Protein AF-A0A7J6PR37-F1 (afdb_monomer_lite)

Structure (mmCIF, N/CA/C/O backbone):
data_AF-A0A7J6PR37-F1
#
_entry.id   AF-A0A7J6PR37-F1
#
loop_
_atom_site.group_PDB
_atom_site.id
_atom_site.type_symbol
_atom_site.label_atom_id
_atom_site.label_alt_id
_atom_site.label_comp_id
_atom_site.label_asym_id
_atom_site.label_entity_id
_atom_site.label_seq_id
_atom_site.pdbx_PDB_ins_code
_atom_site.Cartn_x
_atom_site.Cartn_y
_atom_site.Cartn_z
_atom_site.occupancy
_atom_site.B_iso_or_equiv
_atom_site.auth_seq_id
_atom_site.auth_comp_id
_atom_site.auth_asym_id
_atom_site.auth_atom_id
_atom_site.pdbx_PDB_model_num
ATOM 1 N N . GLU A 1 1 ? 24.975 -5.373 -7.348 1.00 39.78 1 GLU A N 1
ATOM 2 C CA . GLU A 1 1 ? 24.064 -5.866 -6.296 1.00 39.78 1 GLU A CA 1
ATOM 3 C C . GLU A 1 1 ? 22.734 -6.218 -6.939 1.00 39.78 1 GLU A C 1
ATOM 5 O O . GLU A 1 1 ? 22.137 -5.367 -7.591 1.00 39.78 1 GLU A O 1
ATOM 10 N N . SER A 1 2 ? 22.327 -7.487 -6.889 1.00 43.59 2 SER A N 1
ATOM 11 C CA . SER A 1 2 ? 21.025 -7.908 -7.410 1.00 43.59 2 SER A CA 1
ATOM 12 C C . SER A 1 2 ? 19.929 -7.161 -6.658 1.00 43.59 2 SER A C 1
ATOM 14 O O . SER A 1 2 ? 19.995 -7.070 -5.437 1.00 43.59 2 SER A O 1
ATOM 16 N N . LEU A 1 3 ? 18.937 -6.623 -7.368 1.00 49.94 3 LEU A N 1
ATOM 17 C CA . LEU A 1 3 ? 17.755 -5.997 -6.773 1.00 49.94 3 LEU A CA 1
ATOM 18 C C . LEU A 1 3 ? 16.993 -7.067 -5.977 1.00 49.94 3 LEU A C 1
ATOM 20 O O . LEU A 1 3 ? 16.145 -7.767 -6.527 1.00 49.94 3 LEU A O 1
ATOM 24 N N . GLU A 1 4 ? 17.380 -7.242 -4.714 1.00 54.25 4 GLU A N 1
ATOM 25 C CA . GLU A 1 4 ? 16.846 -8.253 -3.811 1.00 54.25 4 GLU A CA 1
ATOM 26 C C . GLU A 1 4 ? 15.330 -8.118 -3.690 1.00 54.25 4 GLU A C 1
ATOM 28 O O . GLU A 1 4 ? 14.773 -7.020 -3.620 1.00 54.25 4 GLU A O 1
ATOM 33 N N . HIS A 1 5 ? 14.672 -9.273 -3.667 1.00 69.12 5 HIS A N 1
ATOM 34 C CA . HIS A 1 5 ? 13.234 -9.437 -3.531 1.00 69.12 5 HIS A CA 1
ATOM 35 C C . HIS A 1 5 ? 12.718 -8.707 -2.279 1.00 69.12 5 HIS A C 1
ATOM 37 O O . HIS A 1 5 ? 12.865 -9.193 -1.157 1.00 69.12 5 HIS A O 1
ATOM 43 N N . ARG A 1 6 ? 12.074 -7.545 -2.446 1.00 77.75 6 ARG A N 1
ATOM 44 C CA . ARG A 1 6 ? 11.497 -6.802 -1.316 1.00 77.75 6 ARG A CA 1
ATOM 45 C C . ARG A 1 6 ? 10.122 -7.348 -0.984 1.00 77.75 6 ARG A C 1
ATOM 47 O O . ARG A 1 6 ? 9.261 -7.456 -1.854 1.00 77.75 6 ARG A O 1
ATOM 54 N N . LYS A 1 7 ? 9.900 -7.669 0.287 1.00 82.25 7 LYS A N 1
ATOM 55 C CA . LYS A 1 7 ? 8.586 -8.086 0.781 1.00 82.25 7 LYS A CA 1
ATOM 56 C C . LYS A 1 7 ? 7.595 -6.929 0.697 1.00 82.25 7 LYS A C 1
ATOM 58 O O . LYS A 1 7 ? 7.918 -5.796 1.045 1.00 82.25 7 LYS A O 1
ATOM 63 N N . ILE A 1 8 ? 6.381 -7.244 0.273 1.00 83.50 8 ILE A N 1
ATOM 64 C CA . ILE A 1 8 ? 5.221 -6.362 0.352 1.00 83.50 8 ILE A CA 1
ATOM 65 C C . ILE A 1 8 ? 4.482 -6.715 1.638 1.00 83.50 8 ILE A C 1
ATOM 67 O O . ILE A 1 8 ? 4.102 -7.872 1.848 1.00 83.50 8 ILE A O 1
ATOM 71 N N . PHE A 1 9 ? 4.305 -5.721 2.504 1.00 86.75 9 PHE A N 1
ATOM 72 C CA . PHE A 1 9 ? 3.653 -5.884 3.798 1.00 86.75 9 PHE A CA 1
ATOM 73 C C . PHE A 1 9 ? 2.223 -5.351 3.768 1.00 86.75 9 PHE A C 1
ATOM 75 O O . PHE A 1 9 ? 1.959 -4.283 3.215 1.00 86.75 9 PHE A O 1
ATOM 82 N N . ALA A 1 10 ? 1.320 -6.085 4.411 1.00 88.12 10 ALA A N 1
ATOM 83 C CA . ALA A 1 10 ? -0.014 -5.623 4.755 1.00 88.12 10 ALA A CA 1
ATOM 84 C C . ALA A 1 10 ? -0.133 -5.441 6.267 1.00 88.12 10 ALA A C 1
ATOM 86 O O . ALA A 1 10 ? 0.298 -6.291 7.049 1.00 88.12 10 ALA A O 1
ATOM 87 N N . TYR A 1 11 ? -0.771 -4.345 6.654 1.00 89.94 11 TYR A N 1
ATOM 88 C CA . TYR A 1 11 ? -1.222 -4.062 8.004 1.00 89.94 11 TYR A CA 1
ATOM 89 C C . TYR A 1 11 ? -2.693 -4.445 8.093 1.00 89.94 11 TYR A C 1
ATOM 91 O O . TYR A 1 11 ? -3.520 -3.907 7.360 1.00 89.94 11 TYR A O 1
ATOM 99 N N . VAL A 1 12 ? -3.011 -5.388 8.969 1.00 88.62 12 VAL A N 1
ATOM 100 C CA . VAL A 1 12 ? -4.367 -5.900 9.160 1.00 88.62 12 VAL A CA 1
ATOM 101 C C . VAL A 1 12 ? -4.890 -5.396 10.496 1.00 88.62 12 VAL A C 1
ATOM 103 O O . VAL A 1 12 ? -4.304 -5.687 11.540 1.00 88.62 12 VAL A O 1
ATOM 106 N N . LEU A 1 13 ? -5.978 -4.629 10.449 1.00 89.31 13 LEU A N 1
ATOM 107 C CA . LEU A 1 13 ? -6.694 -4.114 11.609 1.00 89.31 13 LEU A CA 1
ATOM 108 C C . LEU A 1 13 ? -8.036 -4.829 11.737 1.00 89.31 13 LEU A C 1
ATOM 110 O O . LEU A 1 13 ? -8.852 -4.787 10.816 1.00 89.31 13 LEU A O 1
ATOM 114 N N . THR A 1 14 ? -8.275 -5.473 12.876 1.00 85.25 14 THR A N 1
ATOM 115 C CA . THR A 1 14 ? -9.543 -6.167 13.145 1.00 85.25 14 THR A CA 1
ATOM 116 C C . THR A 1 14 ? -9.766 -6.377 14.642 1.00 85.25 14 THR A C 1
ATOM 118 O O . THR A 1 14 ? -8.810 -6.561 15.405 1.00 85.25 14 THR A O 1
ATOM 121 N N . LYS A 1 15 ? -11.031 -6.366 15.076 1.00 83.06 15 LYS A N 1
ATOM 122 C CA . LYS A 1 15 ? -11.462 -6.952 16.355 1.00 83.06 15 LYS A CA 1
ATOM 123 C C . LYS A 1 15 ? -12.274 -8.241 16.180 1.00 83.06 15 LYS A C 1
ATOM 125 O O . LYS A 1 15 ? -12.401 -8.990 17.143 1.00 83.06 15 LYS A O 1
ATOM 130 N N . LYS A 1 16 ? -12.763 -8.520 14.969 1.00 72.69 16 LYS A N 1
ATOM 131 C CA . LYS A 1 16 ? -13.674 -9.629 14.651 1.00 72.69 16 LYS A CA 1
ATOM 132 C C . LYS A 1 16 ? -13.208 -10.987 15.198 1.00 72.69 16 LYS A C 1
ATOM 134 O O . LYS A 1 16 ? -14.016 -11.717 15.757 1.00 72.69 16 LYS A O 1
ATOM 139 N N . ASP A 1 17 ? -11.912 -11.277 15.096 1.00 68.88 17 ASP A N 1
ATOM 140 C CA . ASP A 1 17 ? -11.314 -12.564 15.492 1.00 68.88 17 ASP A CA 1
ATOM 141 C C . ASP A 1 17 ? -10.404 -12.440 16.727 1.00 68.88 17 ASP A C 1
ATOM 143 O O . ASP A 1 17 ? -9.473 -13.220 16.949 1.00 68.88 17 ASP A O 1
ATOM 147 N N . THR A 1 18 ? -10.629 -11.405 17.536 1.00 70.19 18 THR A N 1
ATOM 148 C CA . THR A 1 18 ? -9.863 -11.172 18.759 1.00 70.19 18 THR A CA 1
ATOM 149 C C . THR A 1 18 ? -10.460 -11.988 19.916 1.00 70.19 18 THR A C 1
ATOM 151 O O . THR A 1 18 ? -11.676 -11.946 20.110 1.00 70.19 18 THR A O 1
ATOM 154 N N . PRO A 1 19 ? -9.644 -12.712 20.716 1.00 71.25 19 PRO A N 1
ATOM 155 C CA . PRO A 1 19 ? -10.139 -13.502 21.843 1.00 71.25 19 PRO A CA 1
ATOM 156 C C . PRO A 1 19 ? -11.012 -12.690 22.805 1.00 71.25 19 PRO A C 1
ATOM 158 O O . PRO A 1 19 ? -10.714 -11.527 23.101 1.00 71.25 19 PRO A O 1
ATOM 161 N N . ALA A 1 20 ? -12.062 -13.326 23.332 1.00 59.31 20 ALA A N 1
ATOM 162 C CA . ALA A 1 20 ? -12.937 -12.725 24.330 1.00 59.31 20 ALA A CA 1
ATOM 163 C C . ALA A 1 20 ? -12.109 -12.232 25.535 1.00 59.31 20 ALA A C 1
ATOM 165 O O . ALA A 1 20 ? -11.399 -13.011 26.167 1.00 59.31 20 ALA A O 1
ATOM 166 N N . GLY A 1 21 ? -12.167 -10.925 25.816 1.00 64.12 21 GLY A N 1
ATOM 167 C CA . GLY A 1 21 ? -11.412 -10.260 26.891 1.00 64.12 21 GLY A CA 1
ATOM 168 C C . GLY A 1 21 ? -10.447 -9.166 26.417 1.00 64.12 21 GLY A C 1
ATOM 169 O O . GLY A 1 21 ? -10.093 -8.276 27.189 1.00 64.12 21 GLY A O 1
ATOM 170 N N . LEU A 1 22 ? -10.068 -9.156 25.137 1.00 63.91 22 LEU A N 1
ATOM 171 C CA . LEU A 1 22 ? -9.282 -8.067 24.553 1.00 63.91 22 LEU A CA 1
ATOM 172 C C . LEU A 1 22 ? -10.204 -6.931 24.088 1.00 63.91 22 LEU A C 1
ATOM 174 O O . LEU A 1 22 ? -10.952 -7.041 23.120 1.00 63.91 22 LEU A O 1
ATOM 178 N N . VAL A 1 23 ? -10.128 -5.802 24.793 1.00 69.75 23 VAL A N 1
ATOM 179 C CA . VAL A 1 23 ? -10.985 -4.625 24.555 1.00 69.75 23 VAL A CA 1
ATOM 180 C C . VAL A 1 23 ? -10.569 -3.839 23.297 1.00 69.75 23 VAL A C 1
ATOM 182 O O . VAL A 1 23 ? -11.347 -3.041 22.780 1.00 69.75 23 VAL A O 1
ATOM 185 N N . LYS A 1 24 ? -9.351 -4.059 22.782 1.00 73.94 24 LYS A N 1
ATOM 186 C CA . LYS A 1 24 ? -8.738 -3.269 21.700 1.00 73.94 24 LYS A CA 1
ATOM 187 C C . LYS A 1 24 ? -8.572 -4.086 20.408 1.00 73.94 24 LYS A C 1
ATOM 189 O O . LYS A 1 24 ? -8.334 -5.290 20.494 1.00 73.94 24 LYS A O 1
ATOM 194 N N . PRO A 1 25 ? -8.640 -3.442 19.227 1.00 77.44 25 PRO A N 1
ATOM 195 C CA . PRO A 1 25 ? -8.400 -4.089 17.945 1.00 77.44 25 PRO A CA 1
ATOM 196 C C . PRO A 1 25 ? -6.934 -4.509 17.838 1.00 77.44 25 PRO A C 1
ATOM 198 O O . PRO A 1 25 ? -6.041 -3.875 18.409 1.00 77.44 25 PRO A O 1
ATOM 201 N N . ARG A 1 26 ? -6.680 -5.583 17.091 1.00 82.94 26 ARG A N 1
ATOM 202 C CA . ARG A 1 26 ? -5.328 -6.059 16.801 1.00 82.94 26 ARG A CA 1
ATOM 203 C C . ARG A 1 26 ? -4.806 -5.373 15.549 1.00 82.94 26 ARG A C 1
ATOM 205 O O . ARG A 1 26 ? -5.506 -5.321 14.544 1.00 82.94 26 ARG A O 1
ATOM 212 N N . LEU A 1 27 ? -3.561 -4.909 15.616 1.00 86.12 27 LEU A N 1
ATOM 213 C CA . LEU A 1 27 ? -2.763 -4.550 14.449 1.00 86.12 27 LEU A CA 1
ATOM 214 C C . LEU A 1 27 ? -1.783 -5.692 14.187 1.00 86.12 27 LEU A C 1
ATOM 216 O O . LEU A 1 27 ? -0.903 -5.956 15.005 1.00 86.12 27 LEU A O 1
ATOM 220 N N . MET A 1 28 ? -1.954 -6.383 13.067 1.00 87.06 28 MET A N 1
ATOM 221 C CA . MET A 1 28 ? -1.058 -7.449 12.624 1.00 87.06 28 MET A CA 1
ATOM 222 C C . MET A 1 28 ? -0.303 -6.989 11.386 1.00 87.06 28 MET A C 1
ATOM 224 O O . MET A 1 28 ? -0.856 -6.284 10.546 1.00 87.06 28 MET A O 1
ATOM 228 N N . VAL A 1 29 ? 0.953 -7.407 11.259 1.00 86.06 29 VAL A N 1
ATOM 229 C CA . VAL A 1 29 ? 1.739 -7.202 10.041 1.00 86.06 29 VAL A CA 1
ATOM 230 C C . VAL A 1 29 ? 1.957 -8.562 9.406 1.00 86.06 29 VAL A C 1
ATOM 232 O O . VAL A 1 29 ? 2.446 -9.479 10.062 1.00 86.06 29 VAL A O 1
ATOM 235 N N . THR A 1 30 ? 1.589 -8.694 8.137 1.00 82.56 30 THR A N 1
ATOM 236 C CA . THR A 1 30 ? 1.820 -9.913 7.360 1.00 82.56 30 THR A CA 1
ATOM 237 C C . THR A 1 30 ? 2.548 -9.590 6.063 1.00 82.56 30 THR A C 1
ATOM 239 O O . THR A 1 30 ? 2.358 -8.524 5.475 1.00 82.56 30 THR A O 1
ATOM 242 N N . SER A 1 31 ? 3.407 -10.504 5.617 1.00 79.69 31 SER A N 1
ATOM 243 C CA . SER A 1 31 ? 4.005 -10.425 4.287 1.00 79.69 31 SER A CA 1
ATOM 244 C C . SER A 1 31 ? 3.043 -11.067 3.298 1.00 79.69 31 SER A C 1
ATOM 246 O O . SER A 1 31 ? 2.681 -12.229 3.450 1.00 79.69 31 SER A O 1
ATOM 248 N N . LEU A 1 32 ? 2.621 -10.300 2.296 1.00 77.56 32 LEU A N 1
ATOM 249 C CA . LEU A 1 32 ? 1.730 -10.789 1.247 1.00 77.56 32 LEU A CA 1
ATOM 250 C C . LEU A 1 32 ? 2.501 -11.582 0.195 1.00 77.56 32 LEU A C 1
ATOM 252 O O . LEU A 1 32 ? 2.099 -12.669 -0.201 1.00 77.56 32 LEU A O 1
ATOM 256 N N . MET A 1 33 ? 3.584 -10.981 -0.294 1.00 74.25 33 MET A N 1
ATOM 257 C CA . MET A 1 33 ? 4.353 -11.453 -1.440 1.00 74.25 33 MET A CA 1
ATOM 258 C C . MET A 1 33 ? 5.688 -10.705 -1.522 1.00 74.25 33 MET A C 1
ATOM 260 O O . MET A 1 33 ? 6.012 -9.886 -0.657 1.00 74.25 33 MET A O 1
ATOM 264 N N . HIS A 1 34 ? 6.443 -10.962 -2.585 1.00 74.19 34 HIS A N 1
ATOM 265 C CA . HIS A 1 34 ? 7.676 -10.254 -2.913 1.00 74.19 34 HIS A CA 1
ATOM 266 C C . HIS A 1 34 ? 7.480 -9.405 -4.176 1.00 74.19 34 HIS A C 1
ATOM 268 O O . HIS A 1 34 ? 6.677 -9.749 -5.039 1.00 74.19 34 HIS A O 1
ATOM 274 N N . SER A 1 35 ? 8.231 -8.309 -4.301 1.00 69.62 35 SER A N 1
ATOM 275 C CA . SER A 1 35 ? 8.176 -7.366 -5.430 1.00 69.62 35 SER A CA 1
ATOM 276 C C . SER A 1 35 ? 8.483 -7.999 -6.787 1.00 69.62 35 SER A C 1
ATOM 278 O O . SER A 1 35 ? 8.042 -7.503 -7.825 1.00 69.62 35 SER A O 1
ATOM 280 N N . ARG A 1 36 ? 9.219 -9.116 -6.772 1.00 67.31 36 ARG A N 1
ATOM 281 C CA . ARG A 1 36 ? 9.474 -9.990 -7.917 1.00 67.31 36 ARG A CA 1
ATOM 282 C C . ARG A 1 36 ? 9.314 -11.434 -7.485 1.00 67.31 36 ARG A C 1
ATOM 284 O O . ARG A 1 36 ? 9.838 -11.826 -6.444 1.00 67.31 36 ARG A O 1
ATOM 291 N N . GLU A 1 37 ? 8.628 -12.216 -8.302 1.00 54.31 37 GLU A N 1
ATOM 292 C CA . GLU A 1 37 ? 8.507 -13.655 -8.103 1.00 54.31 37 GLU A CA 1
ATOM 293 C C . GLU A 1 37 ? 9.869 -14.325 -8.367 1.00 54.31 37 GLU A C 1
ATOM 295 O O . GLU A 1 37 ? 10.475 -14.058 -9.414 1.00 54.31 37 GLU A O 1
ATOM 300 N N . PRO A 1 38 ? 10.398 -15.145 -7.440 1.00 51.97 38 PRO A N 1
ATOM 301 C CA . PRO A 1 38 ? 11.600 -15.931 -7.689 1.00 51.97 38 PRO A CA 1
ATOM 302 C C . PRO A 1 38 ? 11.377 -16.840 -8.893 1.00 51.97 38 PRO A C 1
ATOM 304 O O . PRO A 1 38 ? 10.328 -17.470 -9.017 1.00 51.97 38 PRO A O 1
ATOM 307 N N . GLU A 1 39 ? 12.373 -16.953 -9.767 1.00 46.66 39 GLU A N 1
ATOM 308 C CA . GLU A 1 39 ? 12.288 -17.809 -10.957 1.00 46.66 39 GLU A CA 1
ATOM 309 C C . GLU A 1 39 ? 11.943 -19.272 -10.610 1.00 46.66 39 GLU A C 1
ATOM 311 O O . GLU A 1 39 ? 11.265 -19.953 -11.374 1.00 46.66 39 GLU A O 1
ATOM 316 N N . GLN A 1 40 ? 12.306 -19.704 -9.399 1.00 41.88 40 GLN A N 1
ATOM 317 C CA . GLN A 1 40 ? 12.059 -21.033 -8.834 1.00 41.88 40 GLN A CA 1
ATOM 318 C C . GLN A 1 40 ? 10.598 -21.300 -8.409 1.00 41.88 40 GLN A C 1
ATOM 320 O O . GLN A 1 40 ? 10.251 -22.449 -8.161 1.00 41.88 40 GLN A O 1
ATOM 325 N N . LEU A 1 41 ? 9.732 -20.279 -8.334 1.00 45.03 41 LEU A N 1
ATOM 326 C CA . LEU A 1 41 ? 8.317 -20.407 -7.937 1.00 45.03 41 LEU A CA 1
ATOM 327 C C . LEU A 1 41 ? 7.335 -20.355 -9.124 1.00 45.03 41 LEU A C 1
ATOM 329 O O . LEU A 1 41 ? 6.129 -20.431 -8.920 1.00 45.03 41 LEU A O 1
ATOM 333 N N . ARG A 1 42 ? 7.829 -20.301 -10.371 1.00 48.44 42 ARG A N 1
ATOM 334 C CA . ARG A 1 42 ? 7.014 -20.221 -11.606 1.00 48.44 42 ARG A CA 1
ATOM 335 C C . ARG A 1 42 ? 6.247 -21.503 -11.981 1.00 48.44 42 ARG A C 1
ATOM 337 O O . ARG A 1 42 ? 5.634 -21.557 -13.049 1.00 48.44 42 ARG A O 1
ATOM 344 N N . LEU A 1 43 ? 6.272 -22.544 -11.149 1.00 34.84 43 LEU A N 1
ATOM 345 C CA . LEU A 1 43 ? 5.508 -23.769 -11.389 1.00 34.84 43 LEU A CA 1
ATOM 346 C C . LEU A 1 43 ? 4.041 -23.563 -10.989 1.00 34.84 43 LEU A C 1
ATOM 348 O O . LEU A 1 43 ? 3.659 -23.767 -9.843 1.00 34.84 43 LEU A O 1
ATOM 352 N N . GLY A 1 44 ? 3.222 -23.190 -11.973 1.00 34.41 44 GLY A N 1
ATOM 353 C CA . GLY A 1 44 ? 1.762 -23.165 -11.866 1.00 34.41 44 GLY A CA 1
ATOM 354 C C . GLY A 1 44 ? 1.213 -21.746 -11.828 1.00 34.41 44 GLY A C 1
ATOM 355 O O . GLY A 1 44 ? 1.338 -21.048 -10.830 1.00 34.41 44 GLY A O 1
ATOM 356 N N . GLY A 1 45 ? 0.607 -21.325 -12.941 1.00 34.53 45 GLY A N 1
ATOM 357 C CA . GLY A 1 45 ? 0.060 -19.987 -13.150 1.00 34.53 45 GLY A CA 1
ATOM 358 C C . GLY A 1 45 ? -0.982 -19.592 -12.112 1.00 34.53 45 GLY A C 1
ATOM 359 O O . GLY A 1 45 ? -2.176 -19.815 -12.292 1.00 34.53 45 GLY A O 1
ATOM 360 N N . ALA A 1 46 ? -0.525 -18.941 -11.054 1.00 31.05 46 ALA A N 1
ATOM 361 C CA . ALA A 1 46 ? -1.383 -18.395 -10.033 1.00 31.05 46 ALA A CA 1
ATOM 362 C C . ALA A 1 46 ? -1.244 -16.873 -10.054 1.00 31.05 46 ALA A C 1
ATOM 364 O O . ALA A 1 46 ? -0.483 -16.248 -9.321 1.00 31.05 46 ALA A O 1
ATOM 365 N N . GLN A 1 47 ? -1.989 -16.272 -10.978 1.00 33.16 47 GLN A N 1
ATOM 366 C CA . GLN A 1 47 ? -2.240 -14.842 -11.001 1.00 33.16 47 GLN A CA 1
ATOM 367 C C . GLN A 1 47 ? -3.150 -14.527 -9.807 1.00 33.16 47 GLN A C 1
ATOM 369 O O . GLN A 1 47 ? -4.372 -14.483 -9.930 1.00 33.16 47 GLN A O 1
ATOM 374 N N . TRP A 1 48 ? -2.553 -14.359 -8.624 1.00 36.44 48 TRP A N 1
ATOM 375 C CA . TRP A 1 48 ? -3.256 -14.016 -7.387 1.00 36.44 48 TRP A CA 1
ATOM 376 C C . TRP A 1 48 ? -3.670 -12.541 -7.401 1.00 36.44 48 TRP A C 1
ATOM 378 O O . TRP A 1 48 ? -3.228 -11.719 -6.599 1.00 36.44 48 TRP A O 1
ATOM 388 N N . ILE A 1 49 ? -4.542 -12.184 -8.343 1.00 38.56 49 ILE A N 1
ATOM 389 C CA . ILE A 1 49 ? -5.402 -11.018 -8.181 1.00 38.56 49 ILE A CA 1
ATOM 390 C C . ILE A 1 49 ? -6.207 -11.280 -6.910 1.00 38.56 49 ILE A C 1
ATOM 392 O O . ILE A 1 49 ? -6.768 -12.359 -6.736 1.00 38.56 49 ILE A O 1
ATOM 396 N N . PHE A 1 50 ? -6.233 -10.296 -6.017 1.00 41.41 50 PHE A N 1
ATOM 397 C CA . PHE A 1 50 ? -6.975 -10.282 -4.761 1.00 41.41 50 PHE A CA 1
ATOM 398 C C . PHE A 1 50 ? -8.499 -10.448 -4.954 1.00 41.41 50 PHE A C 1
ATOM 400 O O . PHE A 1 50 ? -9.266 -9.562 -4.587 1.00 41.41 50 PHE A O 1
ATOM 407 N N . TYR A 1 51 ? -8.976 -11.588 -5.446 1.00 36.34 51 TYR A N 1
ATOM 408 C CA . TYR A 1 51 ? -10.378 -11.983 -5.368 1.00 36.34 51 TYR A CA 1
ATOM 409 C C . TYR A 1 51 ? -10.654 -12.518 -3.962 1.00 36.34 51 TYR A C 1
ATOM 411 O O . TYR A 1 51 ? -10.718 -13.717 -3.723 1.00 36.34 51 TYR A O 1
ATOM 419 N N . ALA A 1 52 ? -10.805 -11.608 -3.000 1.00 37.00 52 ALA A N 1
ATOM 420 C CA . ALA A 1 52 ? -11.553 -11.931 -1.793 1.00 37.00 52 ALA A CA 1
ATOM 421 C C . ALA A 1 52 ? -12.949 -11.339 -1.972 1.00 37.00 52 ALA A C 1
ATOM 423 O O . ALA A 1 52 ? -13.159 -10.158 -1.719 1.00 37.00 52 ALA A O 1
ATOM 424 N N . ALA A 1 53 ? -13.891 -12.170 -2.414 1.00 38.06 53 ALA A N 1
ATOM 42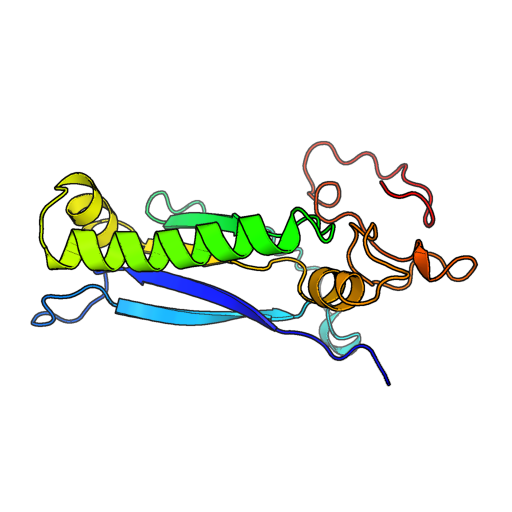5 C CA . ALA A 1 53 ? -15.321 -11.865 -2.465 1.00 38.06 53 ALA A CA 1
ATOM 426 C C . ALA A 1 53 ? -15.981 -11.882 -1.066 1.00 38.06 53 ALA A C 1
ATOM 428 O O . ALA A 1 53 ? -17.193 -12.032 -0.948 1.00 38.06 53 ALA A O 1
ATOM 429 N N . ASN A 1 54 ? -15.195 -11.736 0.008 1.00 46.94 54 ASN A N 1
ATOM 430 C CA . ASN A 1 54 ? -15.723 -11.592 1.358 1.00 46.94 54 ASN A CA 1
ATOM 431 C C . ASN A 1 54 ? -16.038 -10.117 1.607 1.00 46.94 54 ASN A C 1
ATOM 433 O O . ASN A 1 54 ? -15.137 -9.307 1.821 1.00 46.94 54 ASN A O 1
ATOM 437 N N . LEU A 1 55 ? -17.332 -9.788 1.637 1.00 52.75 55 LEU A N 1
ATOM 438 C CA . LEU A 1 55 ? -17.872 -8.446 1.912 1.00 52.75 55 LEU A CA 1
ATOM 439 C C . LEU A 1 55 ? -17.455 -7.865 3.285 1.00 52.75 55 LEU A C 1
ATOM 441 O O . LEU A 1 55 ? -17.784 -6.724 3.606 1.00 52.75 55 LEU A O 1
ATOM 445 N N . THR A 1 56 ? -16.729 -8.632 4.104 1.00 61.72 56 THR A N 1
ATOM 446 C CA . THR A 1 56 ? -16.207 -8.223 5.413 1.00 61.72 56 THR A CA 1
ATOM 447 C C . THR A 1 56 ? -14.767 -7.709 5.386 1.00 61.72 56 THR A C 1
ATOM 449 O O . THR A 1 56 ? -14.246 -7.393 6.450 1.00 61.72 56 THR A O 1
ATOM 452 N N . VAL A 1 57 ? -14.100 -7.641 4.227 1.00 70.25 57 VAL A N 1
ATOM 453 C CA . VAL A 1 57 ? -12.709 -7.162 4.127 1.00 70.25 57 VAL A CA 1
ATOM 454 C C . VAL A 1 57 ? -12.644 -5.858 3.336 1.00 70.25 57 VAL A C 1
ATOM 456 O O . VAL A 1 57 ? -13.052 -5.808 2.178 1.00 70.25 57 VAL A O 1
ATOM 459 N N . ILE A 1 58 ? -12.084 -4.810 3.939 1.00 76.44 58 ILE A N 1
ATOM 460 C CA . ILE A 1 58 ? -11.773 -3.544 3.262 1.00 76.44 58 ILE A CA 1
ATOM 461 C C . ILE A 1 58 ? -10.287 -3.545 2.916 1.00 76.44 58 ILE A C 1
ATOM 463 O O . ILE A 1 58 ? -9.455 -3.731 3.799 1.00 76.44 58 ILE A O 1
ATOM 467 N N . LYS A 1 59 ? -9.944 -3.326 1.642 1.00 78.19 59 LYS A N 1
ATOM 468 C CA . LYS A 1 59 ? -8.553 -3.273 1.168 1.00 78.19 59 LYS A CA 1
ATOM 469 C C . LYS A 1 59 ? -8.201 -1.862 0.722 1.00 78.19 59 LYS A C 1
ATOM 471 O O . LYS A 1 59 ? -8.900 -1.288 -0.107 1.00 78.19 59 LYS A O 1
ATOM 476 N N . MET A 1 60 ? -7.106 -1.331 1.248 1.00 78.25 60 MET A N 1
ATOM 477 C CA . MET A 1 60 ? -6.529 -0.053 0.842 1.00 78.25 60 MET A CA 1
ATOM 478 C C . MET A 1 60 ? -5.082 -0.283 0.426 1.00 78.25 60 MET A C 1
ATOM 480 O O . MET A 1 60 ? -4.312 -0.888 1.167 1.00 78.25 60 MET A O 1
ATOM 484 N N . CYS A 1 61 ? -4.710 0.198 -0.755 1.00 77.06 61 CYS A N 1
ATOM 485 C CA . CYS A 1 61 ? -3.365 0.045 -1.293 1.00 77.06 61 CYS A CA 1
ATOM 486 C C . CYS A 1 61 ? -2.843 1.399 -1.774 1.00 77.06 61 CYS A C 1
ATOM 488 O O . CYS A 1 61 ? -3.591 2.164 -2.382 1.00 77.06 61 CYS A O 1
ATOM 490 N N . SER A 1 62 ? -1.554 1.661 -1.571 1.00 76.88 62 SER A N 1
ATOM 491 C CA . SER A 1 62 ? -0.862 2.813 -2.156 1.00 76.88 62 SER A CA 1
ATOM 492 C C . SER A 1 62 ? 0.456 2.416 -2.822 1.00 76.88 62 SER A C 1
ATOM 494 O O . SER A 1 62 ? 0.986 1.323 -2.615 1.00 76.88 62 SER A O 1
ATOM 496 N N . GLY A 1 63 ? 0.975 3.302 -3.676 1.00 72.00 63 GLY A N 1
ATOM 497 C CA . GLY A 1 63 ? 2.258 3.096 -4.352 1.00 72.00 63 GLY A CA 1
ATOM 498 C C . GLY A 1 63 ? 2.235 2.000 -5.421 1.00 72.00 63 GLY A C 1
ATOM 499 O O . GLY A 1 63 ? 3.193 1.242 -5.523 1.00 72.00 63 GLY A O 1
ATOM 500 N N . LEU A 1 64 ? 1.143 1.879 -6.188 1.00 6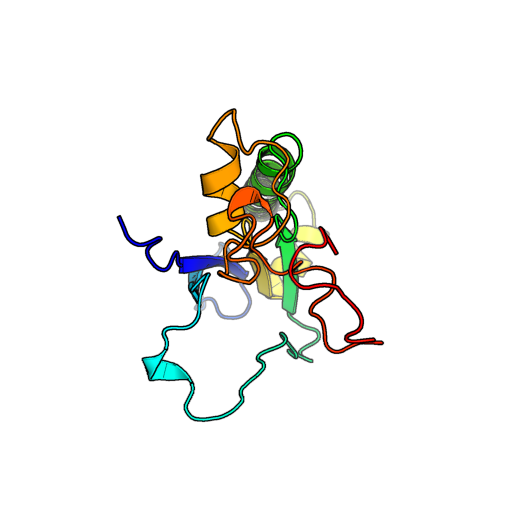4.94 64 LEU A N 1
ATOM 501 C CA . LEU A 1 64 ? 1.113 1.086 -7.433 1.00 64.94 64 LEU A CA 1
ATOM 502 C C . LEU A 1 64 ? 2.022 1.707 -8.503 1.00 64.94 64 LEU A C 1
ATOM 504 O O . LEU A 1 64 ? 2.719 1.010 -9.233 1.00 64.94 64 LEU A O 1
ATOM 508 N N . GLU A 1 65 ? 2.026 3.033 -8.525 1.00 69.00 65 GLU A N 1
ATOM 509 C CA . GLU A 1 65 ? 2.838 3.904 -9.355 1.00 69.00 65 GLU A CA 1
ATOM 510 C C . GLU A 1 65 ? 3.651 4.780 -8.413 1.00 69.00 65 GLU A C 1
ATOM 512 O O . GLU A 1 65 ? 3.104 5.305 -7.437 1.00 69.00 65 GLU A O 1
ATOM 517 N N . VAL A 1 66 ? 4.951 4.908 -8.657 1.00 67.81 66 VAL A N 1
ATOM 518 C CA . VAL A 1 66 ? 5.818 5.631 -7.730 1.00 67.81 66 VAL A CA 1
ATOM 519 C C . VAL A 1 66 ? 6.630 6.655 -8.492 1.00 67.81 66 VAL A C 1
ATOM 521 O O . VAL A 1 66 ? 7.588 6.306 -9.139 1.00 67.81 66 VAL A O 1
ATOM 524 N N . ILE A 1 67 ? 6.259 7.923 -8.406 1.00 66.62 67 ILE A N 1
ATOM 525 C CA . ILE A 1 67 ? 7.182 9.033 -8.676 1.00 66.62 67 ILE A CA 1
ATOM 526 C C . ILE A 1 67 ? 7.518 9.672 -7.333 1.00 66.62 67 ILE A C 1
ATOM 528 O O . ILE A 1 67 ? 6.710 9.578 -6.401 1.00 66.62 67 ILE A O 1
ATOM 532 N N . GLN A 1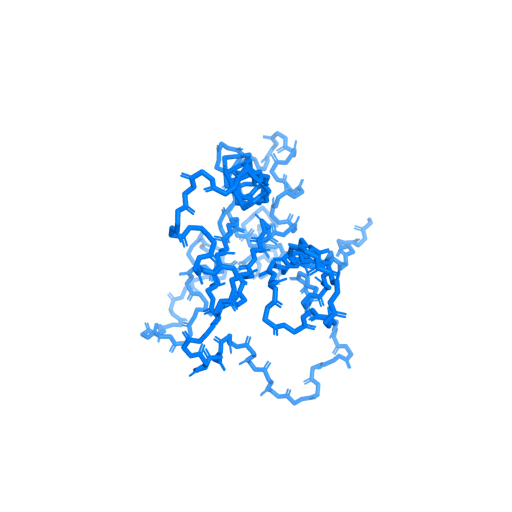 68 ? 8.678 10.314 -7.199 1.00 64.25 68 GLN A N 1
ATOM 533 C CA . GLN A 1 68 ? 9.158 10.778 -5.890 1.00 64.25 68 GLN A CA 1
ATOM 534 C C . GLN A 1 68 ? 8.125 11.639 -5.130 1.00 64.25 68 GLN A C 1
ATOM 536 O O . GLN A 1 68 ? 7.964 11.487 -3.919 1.00 64.25 68 GLN A O 1
ATOM 541 N N . SER A 1 69 ? 7.368 12.488 -5.834 1.00 59.81 69 SER A N 1
ATOM 542 C CA . SER A 1 69 ? 6.327 13.345 -5.247 1.00 59.81 69 SER A CA 1
ATOM 543 C C . SER A 1 69 ? 5.092 12.585 -4.736 1.00 59.81 69 SER A C 1
ATOM 545 O O . SER A 1 69 ? 4.463 13.026 -3.776 1.00 59.81 69 SER A O 1
ATOM 547 N N . LEU A 1 70 ? 4.749 11.435 -5.326 1.00 61.94 70 LEU A N 1
ATOM 548 C CA . LEU A 1 70 ? 3.585 10.620 -4.942 1.00 61.94 70 LEU A CA 1
ATOM 549 C C . LEU A 1 70 ? 3.935 9.510 -3.942 1.00 61.94 70 LEU A C 1
ATOM 551 O O . LEU A 1 70 ? 3.077 9.087 -3.163 1.00 61.94 70 LEU A O 1
ATOM 555 N N . ALA A 1 71 ? 5.198 9.072 -3.934 1.00 63.28 71 ALA A N 1
ATOM 556 C CA . ALA A 1 71 ? 5.718 8.019 -3.068 1.00 63.28 71 ALA A CA 1
ATOM 557 C C . ALA A 1 71 ? 5.452 8.322 -1.582 1.00 63.28 71 ALA A C 1
ATOM 559 O O . ALA A 1 71 ? 4.838 7.526 -0.868 1.00 63.28 71 ALA A O 1
ATOM 560 N N . ALA A 1 72 ? 5.848 9.518 -1.140 1.00 67.94 72 ALA A N 1
ATOM 561 C CA . ALA A 1 72 ? 5.718 9.937 0.251 1.00 67.94 72 ALA A CA 1
ATOM 562 C C . ALA A 1 72 ? 4.253 10.150 0.670 1.00 67.94 72 ALA A C 1
ATOM 564 O O . ALA A 1 72 ? 3.879 9.803 1.789 1.00 67.94 72 ALA A O 1
ATOM 565 N N . GLY A 1 73 ? 3.411 10.674 -0.229 1.00 78.62 73 GLY A N 1
ATOM 566 C CA . GLY A 1 73 ? 2.010 10.982 0.067 1.00 78.62 73 GLY A CA 1
ATOM 567 C C . GLY A 1 73 ? 1.177 9.734 0.361 1.00 78.62 73 GLY A C 1
ATOM 568 O O . GLY A 1 73 ? 0.516 9.663 1.395 1.00 78.62 73 GLY A O 1
ATOM 569 N N . GLY A 1 74 ? 1.245 8.720 -0.508 1.00 80.56 74 GLY A N 1
ATOM 570 C CA . GLY A 1 74 ? 0.476 7.483 -0.329 1.00 80.56 74 GLY A CA 1
ATOM 571 C C . GLY A 1 74 ? 0.875 6.701 0.927 1.00 80.56 74 GLY A C 1
ATOM 572 O O . GLY A 1 74 ? 0.011 6.252 1.684 1.00 80.56 74 GLY A O 1
ATOM 573 N N . LEU A 1 75 ? 2.184 6.599 1.189 1.00 84.44 75 LEU A N 1
ATOM 574 C CA . LEU A 1 75 ? 2.707 5.972 2.404 1.00 84.44 75 LEU A CA 1
ATOM 575 C C . LEU A 1 75 ? 2.253 6.729 3.659 1.00 84.44 75 LEU A C 1
ATOM 577 O O . LEU A 1 75 ? 1.730 6.111 4.588 1.00 84.44 75 LEU A O 1
ATOM 581 N N . ALA A 1 76 ? 2.415 8.055 3.679 1.00 87.38 76 ALA A N 1
ATOM 582 C CA . ALA A 1 76 ? 2.043 8.882 4.823 1.00 87.38 76 ALA A CA 1
ATOM 583 C C . ALA A 1 76 ? 0.544 8.786 5.131 1.00 87.38 76 ALA A C 1
ATOM 585 O O . ALA A 1 76 ? 0.178 8.580 6.285 1.00 87.38 76 ALA A O 1
ATOM 586 N N . VAL A 1 77 ? -0.317 8.858 4.110 1.00 88.94 77 VAL A N 1
ATOM 587 C CA . VAL A 1 77 ? -1.772 8.718 4.274 1.00 88.94 77 VAL A CA 1
ATOM 588 C C . VAL A 1 77 ? -2.136 7.336 4.811 1.00 88.94 77 VAL A C 1
ATOM 590 O O . VAL A 1 77 ? -2.948 7.243 5.728 1.00 88.94 77 VAL A O 1
ATOM 593 N N . SER A 1 78 ? -1.513 6.269 4.306 1.00 89.50 78 SER A N 1
ATOM 594 C CA . SER A 1 78 ? -1.763 4.906 4.789 1.00 89.50 78 SER A CA 1
ATOM 595 C C . SER A 1 78 ? -1.384 4.735 6.262 1.00 89.50 78 SER A C 1
ATOM 597 O O . SER A 1 78 ? -2.169 4.203 7.046 1.00 89.50 78 SER A O 1
ATOM 599 N N . LEU A 1 79 ? -0.206 5.220 6.667 1.00 90.06 79 LEU A N 1
ATOM 600 C CA . LEU A 1 79 ? 0.244 5.150 8.062 1.00 90.06 79 LEU A CA 1
ATOM 601 C C . LEU A 1 79 ? -0.599 6.043 8.980 1.00 90.06 79 LEU A C 1
ATOM 603 O O . LEU A 1 79 ? -0.959 5.629 10.084 1.00 90.06 79 LEU A O 1
ATOM 607 N N . TYR A 1 80 ? -0.961 7.237 8.509 1.00 92.31 80 TYR A N 1
ATOM 608 C CA . TYR A 1 80 ? -1.864 8.136 9.218 1.00 92.31 80 TYR A CA 1
ATOM 609 C C . TYR A 1 80 ? -3.237 7.492 9.426 1.00 92.31 80 TYR A C 1
ATOM 611 O O . TYR A 1 80 ? -3.751 7.508 10.541 1.00 92.31 80 TYR A O 1
ATOM 619 N N . ALA A 1 81 ? -3.805 6.862 8.393 1.00 91.38 81 ALA A N 1
ATOM 620 C CA . ALA A 1 81 ? -5.085 6.167 8.479 1.00 91.38 81 ALA A CA 1
ATOM 621 C C . ALA A 1 81 ? -5.044 5.025 9.505 1.00 91.38 81 ALA A C 1
ATOM 623 O O . ALA A 1 81 ? -5.951 4.925 10.329 1.00 91.38 81 ALA A O 1
ATOM 624 N N . ILE A 1 82 ? -3.976 4.215 9.520 1.00 91.12 82 ILE A N 1
ATOM 625 C CA . ILE A 1 82 ? -3.770 3.168 10.538 1.00 91.12 82 ILE A CA 1
ATOM 626 C C . ILE A 1 82 ? -3.793 3.777 11.946 1.00 91.12 82 ILE A C 1
ATOM 628 O O . ILE A 1 82 ? -4.542 3.317 12.810 1.00 91.12 82 ILE A O 1
ATOM 632 N N . GLY A 1 83 ? -2.991 4.821 12.180 1.00 91.31 83 GLY A N 1
ATOM 633 C CA . GLY A 1 83 ? -2.917 5.489 13.480 1.00 91.31 83 GLY A CA 1
ATOM 634 C C . GLY A 1 83 ? -4.259 6.082 13.904 1.00 91.31 83 GLY A C 1
ATOM 635 O O . GLY A 1 83 ? -4.699 5.881 15.037 1.00 91.31 83 GLY A O 1
ATOM 636 N N . ARG A 1 84 ? -4.947 6.743 12.969 1.00 91.88 84 ARG A N 1
ATOM 637 C CA . ARG A 1 84 ? -6.229 7.398 13.207 1.00 91.88 84 ARG A CA 1
ATOM 638 C C . ARG A 1 84 ? -7.335 6.403 13.545 1.00 91.88 84 ARG A C 1
ATOM 640 O O . ARG A 1 84 ? -8.026 6.605 14.537 1.00 91.88 84 ARG A O 1
ATOM 647 N N . LEU A 1 85 ? -7.446 5.303 12.797 1.00 90.81 85 LEU A N 1
ATOM 648 C CA . LEU A 1 85 ? -8.413 4.233 13.066 1.00 90.81 85 LEU A CA 1
ATOM 649 C C . LEU A 1 85 ? -8.204 3.618 14.457 1.00 90.81 85 LEU A C 1
ATOM 651 O O . LEU A 1 85 ? -9.164 3.430 15.203 1.00 90.81 85 LEU A O 1
ATOM 655 N N . CYS A 1 86 ? -6.951 3.352 14.838 1.00 89.06 86 CYS A N 1
ATOM 656 C CA . CYS A 1 86 ? -6.615 2.844 16.169 1.00 89.06 86 CYS A CA 1
ATOM 657 C C . CYS A 1 86 ? -6.980 3.833 17.286 1.00 89.06 86 CYS A C 1
ATOM 659 O O . CYS A 1 86 ? -7.496 3.433 18.333 1.00 89.06 86 CYS A O 1
ATOM 661 N N . GLU A 1 87 ? -6.695 5.119 17.087 1.00 90.75 87 GLU A N 1
ATOM 662 C CA . GLU A 1 87 ? -6.963 6.159 18.077 1.00 90.75 87 GLU A CA 1
ATOM 663 C C . GLU A 1 87 ? -8.465 6.406 18.259 1.00 90.75 87 GLU A C 1
ATOM 665 O O . GLU A 1 87 ? -8.942 6.438 19.395 1.00 90.75 87 GLU A O 1
ATOM 670 N N . ASP A 1 88 ? -9.208 6.522 17.157 1.00 90.88 88 ASP A N 1
ATOM 671 C CA . ASP A 1 88 ? -10.660 6.712 17.168 1.00 90.88 88 ASP A CA 1
ATOM 672 C C . ASP A 1 88 ? -11.384 5.542 17.813 1.00 90.88 88 ASP A C 1
ATOM 674 O O . ASP A 1 88 ? -12.289 5.742 18.626 1.00 90.88 88 ASP A O 1
ATOM 678 N N . TYR A 1 89 ? -10.935 4.321 17.524 1.00 88.81 89 TYR A N 1
ATOM 679 C CA . TYR A 1 89 ? -11.462 3.142 18.187 1.00 88.81 89 TYR A CA 1
ATOM 680 C C . TYR A 1 89 ? -11.195 3.176 19.694 1.00 88.81 89 TYR A C 1
ATOM 682 O O . TYR A 1 89 ? -12.103 2.961 20.493 1.00 88.81 89 TYR A O 1
ATOM 690 N N . LYS A 1 90 ? -9.952 3.468 20.106 1.00 87.38 90 LYS A N 1
ATOM 691 C CA . LYS A 1 90 ? -9.566 3.506 21.526 1.00 87.38 90 LYS A CA 1
ATOM 692 C C . LYS A 1 90 ? -10.369 4.543 22.310 1.00 87.38 90 LYS A C 1
ATOM 694 O O . LYS A 1 90 ? -10.683 4.303 23.472 1.00 87.38 90 LYS A O 1
ATOM 699 N N . LYS A 1 91 ? -10.649 5.696 21.701 1.00 88.69 91 LYS A N 1
ATOM 700 C CA . LYS A 1 91 ? -11.432 6.770 22.320 1.00 88.69 91 LYS A CA 1
ATOM 701 C C . LYS A 1 91 ? -12.940 6.510 22.264 1.00 88.69 91 LYS A C 1
ATOM 703 O O . LYS A 1 91 ? -13.669 7.126 23.032 1.00 88.69 91 LYS A O 1
ATOM 708 N N . GLY A 1 92 ? -13.406 5.633 21.370 1.00 85.38 92 GLY A N 1
ATOM 709 C CA . GLY A 1 92 ? -14.833 5.416 21.115 1.00 85.38 92 GLY A CA 1
ATOM 710 C C . GLY A 1 92 ? -15.535 6.656 20.552 1.00 85.38 92 GLY A C 1
ATOM 711 O O . GLY A 1 92 ? -16.749 6.777 20.665 1.00 85.38 92 GLY A O 1
ATOM 712 N N . THR A 1 93 ? -14.775 7.599 19.985 1.00 83.56 93 THR A N 1
ATOM 713 C CA . THR A 1 93 ? -15.271 8.920 19.569 1.00 83.56 93 THR A CA 1
ATOM 714 C C . THR A 1 93 ? -16.058 8.884 18.267 1.00 83.56 93 THR A C 1
ATOM 716 O O . THR A 1 93 ? -16.922 9.733 18.070 1.00 83.56 93 THR A O 1
ATOM 719 N N . ASP A 1 94 ? -15.784 7.914 17.389 1.00 89.25 94 ASP A N 1
ATOM 720 C CA . ASP A 1 94 ? -16.535 7.713 16.146 1.00 89.25 94 ASP A CA 1
ATOM 721 C C . ASP A 1 94 ? -17.199 6.323 16.134 1.00 89.25 94 ASP A C 1
ATOM 723 O O . ASP A 1 94 ? -16.510 5.311 15.943 1.00 89.25 94 ASP A O 1
ATOM 727 N N . PRO A 1 95 ? -18.538 6.248 16.285 1.00 90.31 95 PRO A N 1
ATOM 728 C CA . PRO A 1 95 ? -19.284 4.993 16.210 1.00 90.31 95 PRO A CA 1
ATOM 729 C C . PRO A 1 95 ? -19.066 4.224 14.903 1.00 90.31 95 PRO A C 1
ATOM 731 O O . PRO A 1 95 ? -19.153 2.996 14.889 1.00 90.31 95 PRO A O 1
ATOM 734 N N . ARG A 1 96 ? -18.750 4.915 13.799 1.00 90.94 96 ARG A N 1
ATOM 735 C CA . ARG A 1 96 ? -18.494 4.278 12.500 1.00 90.94 96 ARG A CA 1
ATOM 736 C C . ARG A 1 96 ? -17.176 3.519 12.516 1.00 90.94 96 ARG A C 1
ATOM 738 O O . ARG A 1 96 ? -17.132 2.395 12.029 1.00 90.94 96 ARG A O 1
ATOM 745 N N . THR A 1 97 ? -16.126 4.088 13.109 1.00 89.94 97 THR A N 1
ATOM 746 C CA . THR A 1 97 ? -14.826 3.413 13.257 1.00 89.94 97 THR A CA 1
ATOM 747 C C . THR A 1 97 ? -14.948 2.179 14.143 1.00 89.94 97 THR A C 1
ATOM 749 O O . THR A 1 97 ? -14.408 1.126 13.801 1.00 89.94 97 THR A O 1
ATOM 752 N N . VAL A 1 98 ? -15.708 2.281 15.240 1.00 89.00 98 VAL A N 1
ATOM 753 C CA . VAL A 1 98 ? -15.998 1.138 16.119 1.00 89.00 98 VAL A CA 1
ATOM 754 C C . VAL A 1 98 ? -16.724 0.041 15.345 1.00 89.00 98 VAL A C 1
ATOM 756 O O . VAL A 1 98 ? -16.240 -1.086 15.282 1.00 89.00 98 VAL A O 1
ATOM 759 N N . TYR A 1 99 ? -17.821 0.384 14.667 1.00 89.19 99 TYR A N 1
ATOM 760 C CA . TYR A 1 99 ? -18.582 -0.564 13.856 1.00 89.19 99 TYR A CA 1
ATOM 761 C C . TYR A 1 99 ? -17.733 -1.222 12.760 1.00 89.19 99 TYR A C 1
ATOM 763 O O . TYR A 1 99 ? -17.821 -2.433 12.556 1.00 89.19 99 TYR A O 1
ATOM 771 N N . LEU A 1 100 ? -16.896 -0.453 12.058 1.00 89.00 100 LEU A N 1
ATOM 772 C CA . LEU A 1 100 ? -16.027 -0.979 11.007 1.00 89.00 100 LEU A CA 1
ATOM 773 C C . LEU A 1 100 ? -15.040 -2.009 11.560 1.00 89.00 100 LEU A C 1
ATOM 775 O O . LEU A 1 100 ? -14.971 -3.105 11.019 1.00 89.00 100 LEU A O 1
ATOM 779 N N . LEU A 1 101 ? -14.318 -1.694 12.637 1.00 88.69 101 LEU A N 1
ATOM 780 C CA . LEU A 1 101 ? -13.304 -2.597 13.192 1.00 88.69 101 LEU A CA 1
ATOM 781 C C . LEU A 1 101 ? -13.896 -3.796 13.950 1.00 88.69 101 LEU A C 1
ATOM 783 O O . LEU A 1 101 ? -13.241 -4.836 14.037 1.00 88.69 101 LEU A O 1
ATOM 787 N N . ASP A 1 102 ? -15.125 -3.677 14.459 1.00 87.75 102 ASP A N 1
ATOM 788 C CA . ASP A 1 102 ? -15.842 -4.779 15.112 1.00 87.75 102 ASP A CA 1
ATOM 789 C C . ASP A 1 102 ? -16.403 -5.788 14.102 1.00 87.75 102 ASP A C 1
ATOM 791 O O . ASP A 1 102 ? -16.466 -6.982 14.386 1.00 87.75 102 ASP A O 1
ATOM 795 N N . THR A 1 103 ? -16.807 -5.325 12.915 1.00 86.50 103 THR A N 1
ATOM 796 C CA . THR A 1 103 ? -17.512 -6.165 11.927 1.00 86.50 103 THR A CA 1
ATOM 797 C C . THR A 1 103 ? -16.661 -6.579 10.733 1.00 86.50 103 THR A C 1
ATOM 799 O O . THR A 1 103 ? -17.029 -7.511 10.009 1.00 86.50 103 THR A O 1
ATOM 802 N N . ARG A 1 104 ? -15.542 -5.892 10.490 1.00 86.94 104 ARG A N 1
ATOM 803 C CA . ARG A 1 104 ? -14.714 -6.061 9.293 1.00 86.94 104 ARG A CA 1
ATOM 804 C C . ARG A 1 104 ? -13.240 -6.169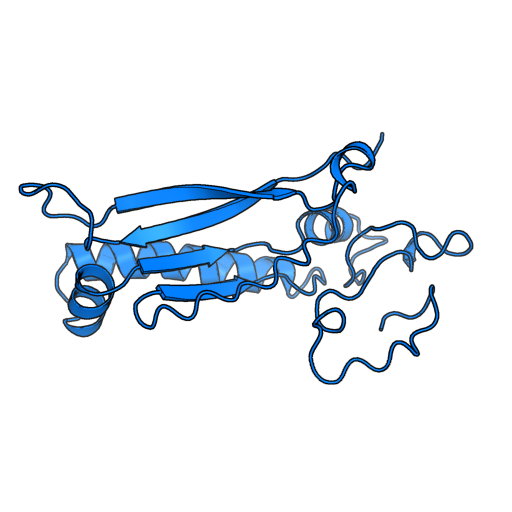 9.640 1.00 86.94 104 ARG A C 1
ATOM 806 O O . ARG A 1 104 ? -12.775 -5.693 10.670 1.00 86.94 104 ARG A O 1
ATOM 813 N N . GLU A 1 105 ? -12.504 -6.750 8.705 1.00 87.50 105 GLU A N 1
ATOM 814 C CA . GLU A 1 105 ? -11.053 -6.647 8.664 1.00 87.50 105 GLU A CA 1
ATOM 815 C C . GLU A 1 105 ? -10.648 -5.544 7.692 1.00 87.50 105 GLU A C 1
ATOM 817 O O . GLU A 1 105 ? -11.145 -5.479 6.564 1.00 87.50 105 GLU A O 1
ATOM 822 N N . ILE A 1 106 ? -9.713 -4.695 8.100 1.00 89.00 106 ILE A N 1
ATOM 823 C CA . ILE A 1 106 ? -9.161 -3.643 7.250 1.00 89.00 106 ILE A CA 1
ATOM 824 C C . ILE A 1 106 ? -7.713 -3.995 6.938 1.00 89.00 106 ILE A C 1
ATOM 826 O O . ILE A 1 106 ? -6.877 -4.074 7.833 1.00 89.00 106 ILE A O 1
ATOM 830 N N . TRP A 1 107 ? -7.423 -4.206 5.661 1.00 90.56 107 TRP A N 1
ATOM 831 C CA . TRP A 1 107 ? -6.101 -4.518 5.140 1.00 90.56 107 TRP A CA 1
ATOM 832 C C . TRP A 1 107 ? -5.540 -3.285 4.442 1.00 90.56 107 TRP A C 1
ATOM 834 O O . TRP A 1 107 ? -6.103 -2.814 3.454 1.00 90.56 107 TRP A O 1
ATOM 844 N N . ILE A 1 108 ? -4.421 -2.774 4.939 1.00 89.25 108 ILE A N 1
ATOM 845 C CA . ILE A 1 108 ? -3.741 -1.601 4.393 1.00 89.25 108 ILE A CA 1
ATOM 846 C C . ILE A 1 108 ? -2.369 -2.040 3.887 1.00 89.25 108 ILE A C 1
ATOM 848 O O . ILE A 1 108 ? -1.569 -2.573 4.651 1.00 89.25 108 ILE A O 1
ATOM 852 N N . VAL A 1 109 ? -2.094 -1.822 2.603 1.00 88.75 109 VAL A N 1
ATOM 853 C CA . VAL A 1 109 ? -0.818 -2.118 1.936 1.00 88.75 109 VAL A CA 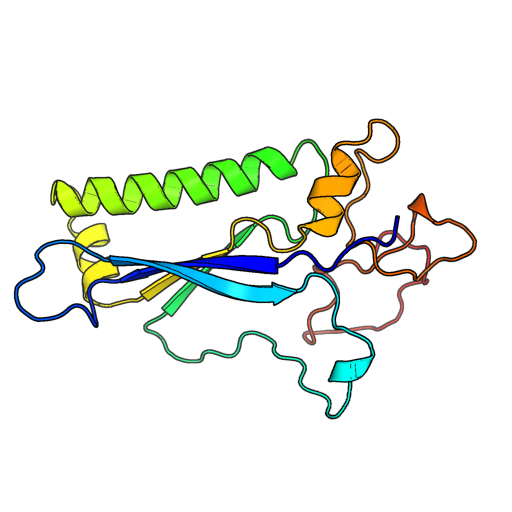1
ATOM 854 C C . VAL A 1 109 ? -0.173 -0.789 1.536 1.00 88.75 109 VAL A C 1
ATOM 856 O O . VAL A 1 109 ? -0.489 -0.254 0.471 1.00 88.75 109 VAL A O 1
ATOM 859 N N . PRO A 1 110 ? 0.714 -0.217 2.371 1.00 88.12 110 PRO A N 1
ATOM 860 C CA . PRO A 1 110 ? 1.209 1.137 2.139 1.00 88.12 110 PRO A CA 1
ATOM 861 C C . PRO A 1 110 ? 2.103 1.258 0.902 1.00 88.12 110 PRO A C 1
ATOM 863 O O . PRO A 1 110 ? 2.165 2.317 0.281 1.00 88.12 110 PRO A O 1
ATOM 866 N N . ILE A 1 111 ? 2.815 0.189 0.541 1.00 87.62 111 ILE A N 1
ATOM 867 C CA . ILE A 1 111 ? 3.714 0.182 -0.613 1.00 87.62 111 ILE A CA 1
ATOM 868 C C . ILE A 1 111 ? 3.508 -1.114 -1.391 1.00 87.62 111 ILE A C 1
ATOM 870 O O . ILE A 1 111 ? 3.963 -2.177 -0.971 1.00 87.62 111 ILE A O 1
ATOM 874 N N . VAL A 1 112 ? 2.844 -1.016 -2.543 1.00 86.62 112 VAL A N 1
ATOM 875 C CA . VAL A 1 112 ? 2.692 -2.139 -3.480 1.00 86.62 112 VAL A CA 1
ATOM 876 C C . VAL A 1 112 ? 3.927 -2.304 -4.375 1.00 86.62 112 VAL A C 1
ATOM 878 O O . VAL A 1 112 ? 4.290 -3.428 -4.704 1.00 86.62 112 VAL A O 1
ATOM 881 N N . ASN A 1 113 ? 4.613 -1.217 -4.742 1.00 87.50 113 ASN A N 1
ATOM 882 C CA . ASN A 1 113 ? 5.827 -1.242 -5.566 1.00 87.50 113 ASN A CA 1
ATOM 883 C C . ASN A 1 113 ? 7.078 -0.824 -4.762 1.00 87.50 113 ASN A C 1
ATOM 885 O O . ASN A 1 113 ? 7.581 0.289 -4.938 1.00 87.50 113 ASN A O 1
ATOM 889 N N . PRO A 1 114 ? 7.613 -1.682 -3.873 1.00 87.44 114 PRO A N 1
ATOM 890 C CA . PRO A 1 114 ? 8.758 -1.313 -3.037 1.00 87.44 114 PRO A CA 1
ATOM 891 C C . PRO A 1 114 ? 10.058 -1.175 -3.846 1.00 87.44 114 PRO A C 1
ATOM 893 O O . PRO A 1 114 ? 10.962 -0.450 -3.440 1.00 87.44 114 PRO A O 1
ATOM 896 N N . ASP A 1 115 ? 10.152 -1.824 -5.010 1.00 85.31 115 ASP A N 1
ATOM 897 C CA . ASP A 1 115 ? 11.285 -1.669 -5.924 1.00 85.31 115 ASP A CA 1
ATOM 898 C C . ASP A 1 115 ? 11.304 -0.284 -6.578 1.00 85.31 115 ASP A C 1
ATOM 900 O O . ASP A 1 115 ? 12.347 0.365 -6.593 1.00 85.31 115 ASP A O 1
ATOM 904 N N . GLY A 1 116 ? 10.160 0.168 -7.104 1.00 84.44 116 GLY A N 1
ATOM 905 C CA . GLY A 1 116 ? 10.013 1.518 -7.653 1.00 84.44 116 GLY A CA 1
ATOM 906 C C . GLY A 1 116 ? 10.246 2.579 -6.582 1.00 84.44 116 GLY A C 1
ATOM 907 O O . GLY A 1 116 ? 11.000 3.519 -6.811 1.00 84.44 116 GLY A O 1
ATOM 908 N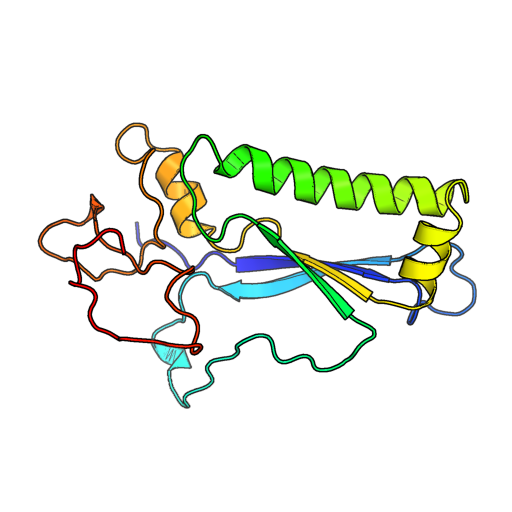 N . TYR A 1 117 ? 9.717 2.357 -5.372 1.00 85.81 117 TYR A N 1
ATOM 909 C CA . TYR A 1 117 ? 9.947 3.234 -4.222 1.00 85.81 117 TYR A CA 1
ATOM 910 C C . TYR A 1 117 ? 11.427 3.420 -3.894 1.00 85.81 117 TYR A C 1
ATOM 912 O O . TYR A 1 117 ? 11.861 4.544 -3.670 1.00 85.81 117 TYR A O 1
ATOM 920 N N . LYS A 1 118 ? 12.225 2.345 -3.913 1.00 86.12 118 LYS A N 1
ATOM 921 C CA . LYS A 1 118 ? 13.666 2.475 -3.675 1.00 86.12 118 LYS A CA 1
ATOM 922 C C . LYS A 1 118 ? 14.371 3.224 -4.803 1.00 86.12 118 LYS A C 1
ATOM 924 O O . LYS A 1 118 ? 15.305 3.973 -4.545 1.00 86.12 118 LYS A O 1
ATOM 929 N N . VAL A 1 119 ? 13.965 2.991 -6.049 1.00 86.12 119 VAL A N 1
ATOM 930 C CA . VAL A 1 119 ? 14.642 3.570 -7.215 1.00 86.12 119 VAL A CA 1
ATOM 931 C C . VAL A 1 119 ? 14.425 5.077 -7.315 1.00 86.12 119 VAL A C 1
ATOM 933 O O . VAL A 1 119 ? 15.369 5.777 -7.653 1.00 86.12 119 VAL A O 1
ATOM 936 N N . VAL A 1 120 ? 13.256 5.600 -6.941 1.00 86.38 120 VAL A N 1
ATOM 937 C CA . VAL A 1 120 ? 13.011 7.057 -6.960 1.00 86.38 120 VAL A CA 1
ATOM 938 C C . VAL A 1 120 ? 13.782 7.842 -5.888 1.00 86.38 120 VAL A C 1
ATOM 940 O O . VAL A 1 120 ? 13.758 9.073 -5.902 1.00 86.38 120 VAL A O 1
ATOM 943 N N . GLU A 1 121 ? 14.461 7.165 -4.951 1.00 84.94 121 GLU A N 1
ATOM 944 C CA . GLU A 1 121 ? 15.411 7.816 -4.036 1.00 84.94 121 GLU A CA 1
ATOM 945 C C . GLU A 1 121 ? 16.661 8.312 -4.780 1.00 84.94 121 GLU A C 1
ATOM 947 O O . GLU A 1 121 ? 17.295 9.272 -4.341 1.00 84.94 121 GLU A O 1
ATOM 952 N N . ASP A 1 122 ? 16.996 7.689 -5.915 1.00 85.62 122 ASP A N 1
ATOM 953 C CA . ASP A 1 122 ? 18.059 8.145 -6.804 1.00 85.62 122 ASP A CA 1
ATOM 954 C C . ASP A 1 122 ? 17.590 9.390 -7.587 1.00 85.62 122 ASP A C 1
ATOM 956 O O . ASP A 1 122 ? 16.583 9.330 -8.305 1.00 85.62 122 ASP A O 1
ATOM 960 N N . PRO A 1 123 ? 18.312 10.526 -7.505 1.00 84.31 123 PRO A N 1
ATOM 961 C CA . PRO A 1 123 ? 17.998 11.727 -8.269 1.00 84.31 123 PRO A CA 1
ATOM 962 C C . PRO A 1 123 ? 17.875 11.522 -9.784 1.00 84.31 123 PRO A C 1
ATOM 964 O O . PRO A 1 123 ? 17.117 12.254 -10.418 1.00 84.31 123 PRO A O 1
ATOM 967 N N . ALA A 1 124 ? 18.573 10.541 -10.361 1.00 84.50 124 ALA A N 1
ATOM 968 C CA . ALA A 1 124 ? 18.508 10.233 -11.790 1.00 84.50 124 ALA A CA 1
ATOM 969 C C . ALA A 1 124 ? 17.231 9.474 -12.199 1.00 84.50 124 ALA A C 1
ATOM 971 O O . ALA A 1 124 ? 16.963 9.320 -13.389 1.00 84.50 124 ALA A O 1
ATOM 972 N N . MET A 1 125 ? 16.450 8.986 -11.231 1.00 83.81 125 MET A N 1
ATOM 973 C CA . MET A 1 125 ? 15.338 8.055 -11.449 1.00 83.81 125 MET A CA 1
ATOM 974 C C . MET A 1 125 ? 14.030 8.513 -10.782 1.00 83.81 125 MET A C 1
ATOM 976 O O . MET A 1 125 ? 13.118 7.711 -10.585 1.00 83.81 125 MET A O 1
ATOM 980 N N . ARG A 1 126 ? 13.908 9.800 -10.436 1.00 84.38 126 ARG A N 1
ATOM 981 C CA . ARG A 1 126 ? 12.764 10.361 -9.682 1.00 84.38 126 ARG A CA 1
ATOM 982 C C . ARG A 1 126 ? 11.401 10.169 -10.349 1.00 84.38 126 ARG A C 1
ATOM 984 O O . ARG A 1 126 ? 10.386 10.107 -9.651 1.00 84.38 126 ARG A O 1
ATOM 991 N N . ASP A 1 127 ? 11.407 10.046 -11.672 1.00 82.44 127 ASP A N 1
ATOM 992 C CA . ASP A 1 127 ? 10.209 9.930 -12.506 1.00 82.44 127 ASP A CA 1
ATOM 993 C C . ASP A 1 127 ? 9.876 8.471 -12.876 1.00 82.44 127 ASP A C 1
ATOM 995 O O . ASP A 1 127 ? 8.917 8.213 -13.604 1.00 82.44 127 ASP A O 1
ATOM 999 N N . VAL A 1 128 ? 10.646 7.492 -12.379 1.00 83.12 128 VAL A N 1
ATOM 1000 C CA . VAL A 1 128 ? 10.437 6.067 -12.680 1.00 83.12 128 VAL A CA 1
ATOM 1001 C C . VAL A 1 128 ? 9.197 5.542 -11.973 1.00 83.12 128 VAL A C 1
ATOM 1003 O O . VAL A 1 128 ? 9.254 5.166 -10.812 1.00 83.12 128 VAL A O 1
ATOM 1006 N N . ARG A 1 129 ? 8.100 5.413 -12.717 1.00 84.94 129 ARG A N 1
ATOM 1007 C CA . ARG A 1 129 ? 6.787 5.006 -12.196 1.00 84.94 129 ARG A CA 1
ATOM 1008 C C . ARG A 1 129 ? 6.612 3.499 -11.999 1.00 84.94 129 ARG A C 1
ATOM 1010 O O . ARG A 1 129 ? 5.929 3.058 -11.069 1.00 84.94 129 ARG A O 1
ATOM 1017 N N . LYS A 1 130 ? 7.175 2.725 -12.928 1.00 86.50 130 LYS A N 1
ATOM 1018 C CA . LYS A 1 130 ? 6.953 1.282 -13.076 1.00 86.50 130 LYS A CA 1
ATOM 1019 C C . LYS A 1 130 ? 7.653 0.474 -11.984 1.00 86.50 130 LYS A C 1
ATOM 1021 O O . LYS A 1 130 ? 8.478 0.977 -11.218 1.00 86.50 130 LYS A O 1
ATOM 1026 N N . ASN A 1 131 ? 7.351 -0.822 -11.909 1.00 87.06 131 ASN A N 1
ATOM 1027 C CA . ASN A 1 131 ? 8.224 -1.728 -11.161 1.00 87.06 131 ASN A CA 1
ATOM 1028 C C . ASN A 1 131 ? 9.596 -1.835 -11.854 1.00 87.06 131 ASN A C 1
ATOM 1030 O O . ASN A 1 131 ? 9.830 -1.247 -12.904 1.00 87.06 131 ASN A O 1
ATOM 1034 N N . ARG A 1 132 ? 10.530 -2.593 -11.283 1.00 87.00 132 ARG A N 1
ATOM 1035 C CA . ARG A 1 132 ? 11.905 -2.668 -11.804 1.00 87.00 132 ARG A CA 1
ATOM 1036 C C . ARG A 1 132 ? 12.221 -3.996 -12.494 1.00 87.00 132 ARG A C 1
ATOM 1038 O O . ARG A 1 132 ? 13.382 -4.402 -12.549 1.00 87.00 132 ARG A O 1
ATOM 1045 N N . ARG A 1 133 ? 11.191 -4.688 -13.002 1.00 85.25 133 ARG A N 1
ATOM 1046 C CA . ARG A 1 133 ? 11.363 -5.903 -13.813 1.00 85.25 133 ARG A CA 1
ATOM 1047 C C . ARG A 1 133 ? 12.185 -5.563 -15.055 1.00 85.25 133 ARG A C 1
ATOM 1049 O O . ARG A 1 133 ? 11.897 -4.576 -15.720 1.00 85.25 133 ARG A O 1
ATOM 1056 N N . ASP A 1 134 ? 13.172 -6.391 -15.375 1.00 86.06 134 ASP A N 1
ATOM 1057 C CA . ASP A 1 134 ? 13.962 -6.210 -16.590 1.00 86.06 134 ASP A CA 1
ATOM 1058 C C . ASP A 1 134 ? 13.115 -6.577 -17.817 1.00 86.06 134 ASP A C 1
ATOM 1060 O O . ASP A 1 134 ? 12.819 -7.746 -18.075 1.00 86.06 134 ASP A O 1
ATOM 1064 N N . THR A 1 135 ? 12.620 -5.551 -18.503 1.00 86.38 135 THR A N 1
ATOM 1065 C CA . THR A 1 135 ? 11.772 -5.681 -19.695 1.00 86.38 135 THR A CA 1
ATOM 1066 C C . THR A 1 135 ? 12.349 -4.937 -20.891 1.00 86.38 135 THR A C 1
ATOM 1068 O O . THR A 1 135 ? 12.038 -5.298 -22.026 1.00 86.38 135 THR A O 1
ATOM 1071 N N . CYS A 1 136 ? 13.209 -3.942 -20.660 1.00 86.31 136 CYS A N 1
ATOM 1072 C CA . CYS A 1 136 ? 13.800 -3.093 -21.683 1.00 86.31 136 CYS A CA 1
ATOM 1073 C C . CYS A 1 136 ? 15.335 -3.086 -21.551 1.00 86.31 136 CYS A C 1
ATOM 1075 O O . CYS A 1 136 ? 15.902 -2.138 -20.999 1.00 86.31 136 CYS A O 1
ATOM 1077 N N . PRO A 1 137 ? 16.030 -4.099 -22.104 1.00 84.06 137 PRO A N 1
ATOM 1078 C CA . PRO A 1 137 ? 17.488 -4.198 -22.008 1.00 84.06 137 PRO A CA 1
ATOM 1079 C C . PRO A 1 137 ? 18.221 -3.011 -22.647 1.00 84.06 137 PRO A C 1
ATOM 1081 O O . PRO A 1 137 ? 19.285 -2.610 -22.191 1.00 84.06 137 PRO A O 1
ATOM 1084 N N . MET A 1 138 ? 17.631 -2.416 -23.690 1.00 86.31 138 MET A N 1
ATOM 1085 C CA . MET A 1 138 ? 18.204 -1.262 -24.395 1.00 86.31 138 MET A CA 1
ATOM 1086 C C . MET A 1 138 ? 18.116 0.042 -23.593 1.00 86.31 138 MET A C 1
ATOM 1088 O O . MET A 1 138 ? 18.842 0.988 -23.882 1.00 86.31 138 MET A O 1
ATOM 1092 N N . ASN A 1 139 ? 17.213 0.122 -22.612 1.00 85.94 139 ASN A N 1
ATOM 1093 C CA . ASN A 1 139 ? 17.073 1.287 -21.749 1.00 85.94 139 ASN A CA 1
ATOM 1094 C C . ASN A 1 139 ? 16.660 0.843 -20.333 1.00 85.94 139 ASN A C 1
ATOM 1096 O O . ASN A 1 139 ? 15.467 0.793 -20.016 1.00 85.94 139 ASN A O 1
ATOM 1100 N N . PRO A 1 140 ? 17.640 0.543 -19.460 1.00 83.25 140 PRO A N 1
ATOM 1101 C CA . PRO A 1 140 ? 17.382 0.088 -18.097 1.00 83.25 140 PRO A CA 1
ATOM 1102 C C . PRO A 1 140 ? 16.572 1.075 -17.250 1.00 83.25 140 PRO A C 1
ATOM 1104 O O . PRO A 1 140 ? 15.847 0.649 -16.353 1.00 83.25 140 PRO A O 1
ATOM 1107 N N . VAL A 1 141 ? 16.633 2.383 -17.531 1.00 83.50 141 VAL A N 1
ATOM 1108 C CA . VAL A 1 141 ? 15.787 3.390 -16.859 1.00 83.50 141 VAL A CA 1
ATOM 1109 C C . VAL A 1 141 ? 14.314 3.077 -17.124 1.00 83.50 141 VAL A C 1
ATOM 1111 O O . VAL A 1 141 ? 13.528 2.994 -16.183 1.00 83.50 141 VAL A O 1
ATOM 1114 N N . ARG A 1 142 ? 13.972 2.776 -18.383 1.00 84.75 142 ARG A N 1
ATOM 1115 C CA . ARG A 1 142 ? 12.610 2.443 -18.835 1.00 84.75 142 ARG A CA 1
ATOM 1116 C C . ARG A 1 142 ? 12.201 0.992 -18.602 1.00 84.75 142 ARG A C 1
ATOM 1118 O O . ARG A 1 142 ? 11.103 0.598 -18.992 1.00 84.75 142 ARG A O 1
ATOM 1125 N N . SER A 1 143 ? 13.055 0.169 -18.001 1.00 87.88 143 SER A N 1
ATOM 1126 C CA . SER A 1 143 ? 12.663 -1.188 -17.623 1.00 87.88 143 SER A CA 1
ATOM 1127 C C . SER A 1 143 ? 11.586 -1.164 -16.546 1.00 87.88 143 SER A C 1
ATOM 1129 O O . SER A 1 143 ? 11.604 -0.332 -15.639 1.00 87.88 143 SER A O 1
ATOM 1131 N N . GLY A 1 144 ? 10.634 -2.082 -16.664 1.00 86.56 144 GLY A N 1
ATOM 1132 C CA . GLY A 1 144 ? 9.531 -2.210 -15.732 1.00 86.56 144 GLY A CA 1
ATOM 1133 C C . GLY A 1 144 ? 8.211 -2.523 -16.405 1.00 86.56 144 GLY A C 1
ATOM 1134 O O . GLY A 1 144 ? 8.025 -2.299 -17.602 1.00 86.56 144 GLY A O 1
ATOM 1135 N N . VAL A 1 145 ? 7.280 -2.989 -15.586 1.00 86.94 145 VAL A N 1
ATOM 1136 C CA . VAL A 1 145 ? 5.861 -3.137 -15.903 1.00 86.94 145 VAL A CA 1
ATOM 1137 C C . VAL A 1 145 ? 5.085 -2.087 -15.121 1.00 86.94 145 VAL A C 1
ATOM 1139 O O . VAL A 1 145 ? 5.318 -1.911 -13.919 1.00 86.94 145 VAL A O 1
ATOM 1142 N N . ASP A 1 146 ? 4.161 -1.409 -15.793 1.00 86.81 146 ASP A N 1
ATOM 1143 C CA . ASP A 1 146 ? 3.165 -0.588 -15.124 1.00 86.81 146 ASP A CA 1
ATOM 1144 C C . ASP A 1 146 ? 2.172 -1.481 -14.368 1.00 86.81 146 ASP A C 1
ATOM 1146 O O . ASP A 1 146 ? 1.347 -2.183 -14.958 1.00 86.81 146 ASP A O 1
ATOM 1150 N N . LEU A 1 147 ? 2.231 -1.447 -13.035 1.00 85.38 147 LEU A N 1
ATOM 1151 C CA . LEU A 1 147 ? 1.346 -2.248 -12.193 1.00 85.38 147 LEU A CA 1
ATOM 1152 C C . LEU A 1 147 ? -0.127 -1.836 -12.334 1.00 85.38 147 LEU A C 1
ATOM 1154 O O . LEU A 1 147 ? -1.002 -2.677 -12.148 1.00 85.38 147 LEU A O 1
ATOM 1158 N N . ASN A 1 148 ? -0.410 -0.586 -12.710 1.00 85.69 148 ASN A N 1
ATOM 1159 C CA . ASN A 1 148 ? -1.760 -0.056 -12.891 1.00 85.69 148 ASN A CA 1
ATOM 1160 C C . ASN A 1 148 ? -2.343 -0.311 -14.298 1.00 85.69 148 ASN A C 1
ATOM 1162 O O . ASN A 1 148 ? -3.463 0.106 -14.605 1.00 85.69 148 ASN A O 1
ATOM 1166 N N . ARG A 1 149 ? -1.600 -1.000 -15.173 1.00 85.00 149 ARG A N 1
ATOM 1167 C CA . ARG A 1 149 ? -2.075 -1.523 -16.473 1.00 85.00 149 ARG A CA 1
ATOM 1168 C C . ARG A 1 149 ? -1.942 -3.040 -16.588 1.00 85.00 149 ARG A C 1
ATOM 1170 O O . ARG A 1 149 ? -2.289 -3.624 -17.610 1.00 85.00 149 ARG A O 1
ATOM 1177 N N . ASN A 1 150 ? -1.505 -3.694 -15.515 1.00 84.69 150 ASN A N 1
ATOM 1178 C CA . ASN A 1 150 ? -1.253 -5.131 -15.474 1.00 84.69 150 ASN A CA 1
ATOM 1179 C C . ASN A 1 150 ? -2.375 -5.927 -14.773 1.00 84.69 150 ASN A C 1
ATOM 1181 O O . ASN A 1 150 ? -2.156 -7.036 -14.284 1.00 84.69 150 ASN A O 1
ATOM 1185 N N . PHE A 1 151 ? -3.586 -5.365 -14.702 1.00 84.12 151 PHE A N 1
ATOM 1186 C CA . PHE A 1 151 ? -4.780 -6.070 -14.234 1.00 84.12 151 PHE A CA 1
ATOM 1187 C C . PHE A 1 151 ? -5.473 -6.775 -15.407 1.00 84.12 151 PHE A C 1
ATOM 1189 O O . PHE A 1 151 ? -5.562 -6.224 -16.499 1.00 84.12 151 PHE A O 1
ATOM 1196 N N . GLY A 1 152 ? -6.034 -7.968 -15.178 1.00 81.81 152 GLY A N 1
ATOM 1197 C CA . GLY A 1 152 ? -6.715 -8.763 -16.217 1.00 81.81 152 GLY A CA 1
ATOM 1198 C C . GLY A 1 152 ? -8.039 -8.179 -16.740 1.00 81.81 152 GLY A C 1
ATOM 1199 O O . GLY A 1 152 ? -8.761 -8.847 -17.472 1.00 81.81 152 GLY A O 1
ATOM 1200 N N . TYR A 1 153 ? -8.392 -6.953 -16.353 1.00 81.88 153 TYR A N 1
ATOM 1201 C CA . TYR A 1 153 ? -9.612 -6.278 -16.780 1.00 81.88 153 TYR A CA 1
ATOM 1202 C C . TYR A 1 153 ? -9.340 -5.413 -18.013 1.00 81.88 153 TYR A C 1
ATOM 1204 O O . TYR A 1 153 ? -8.507 -4.513 -17.955 1.00 81.88 153 TYR A O 1
ATOM 1212 N N . LYS A 1 154 ? -10.063 -5.670 -19.115 1.00 79.44 154 LYS A N 1
ATOM 1213 C CA . LYS A 1 154 ? -9.896 -4.968 -20.406 1.00 79.44 154 LYS A CA 1
ATOM 1214 C C . LYS A 1 154 ? -8.428 -4.877 -20.858 1.00 79.44 154 LYS A C 1
ATOM 1216 O O . LYS A 1 154 ? -7.981 -3.849 -21.359 1.00 79.44 154 LYS A O 1
ATOM 1221 N N . TRP A 1 155 ? -7.678 -5.957 -20.663 1.00 80.69 155 TRP A N 1
ATOM 1222 C CA . TRP A 1 155 ? -6.259 -5.997 -20.989 1.00 80.69 155 TRP A CA 1
ATOM 1223 C C . TRP A 1 155 ? -6.047 -6.052 -22.509 1.00 80.69 155 TRP A C 1
ATOM 1225 O O . TRP A 1 155 ? -6.588 -6.933 -23.173 1.00 80.69 155 TRP A O 1
ATOM 1235 N N . SER A 1 156 ? -5.277 -5.108 -23.061 1.00 74.19 156 SER A N 1
ATOM 1236 C CA . SER A 1 156 ? -5.018 -5.013 -24.507 1.00 74.19 156 SER A CA 1
ATOM 1237 C C . SER A 1 156 ? -3.679 -5.618 -24.934 1.00 74.19 156 SER A C 1
ATOM 1239 O O . SER A 1 156 ? -3.502 -5.894 -26.115 1.00 74.19 156 SER A O 1
ATOM 1241 N N . GLY A 1 157 ? -2.729 -5.824 -24.011 1.00 69.75 157 GLY A N 1
ATOM 1242 C CA . GLY A 1 157 ? -1.414 -6.429 -24.282 1.00 69.75 157 GLY A CA 1
ATOM 1243 C C . GLY A 1 157 ? -0.512 -5.669 -25.272 1.00 69.75 157 GLY A C 1
ATOM 1244 O O . GLY A 1 157 ? 0.578 -6.141 -25.581 1.00 69.75 157 GLY A O 1
ATOM 1245 N N . GLN A 1 158 ? -0.934 -4.504 -25.768 1.00 72.44 158 GLN A N 1
ATOM 1246 C CA . GLN A 1 158 ? -0.280 -3.758 -26.852 1.00 72.44 158 GLN A CA 1
ATOM 1247 C C . GLN A 1 158 ? 0.669 -2.661 -26.344 1.00 72.44 158 GLN A C 1
ATOM 1249 O O . GLN A 1 158 ? 0.734 -1.574 -26.912 1.00 72.44 158 GLN A O 1
ATOM 1254 N N . TYR A 1 159 ? 1.424 -2.936 -25.281 1.00 78.81 159 TYR A N 1
ATOM 1255 C CA . TYR A 1 159 ? 2.384 -1.981 -24.725 1.00 78.81 159 TYR A CA 1
ATOM 1256 C C . TYR A 1 159 ? 3.815 -2.339 -25.155 1.00 78.81 159 TYR A C 1
ATOM 1258 O O . TYR A 1 159 ? 4.270 -3.462 -24.902 1.00 78.81 159 TYR A O 1
ATOM 1266 N N . PRO A 1 160 ? 4.548 -1.435 -25.834 1.00 83.44 160 PRO A N 1
ATOM 1267 C CA . PRO A 1 160 ? 5.961 -1.642 -26.128 1.00 83.44 160 PRO A CA 1
ATOM 1268 C C . PRO A 1 160 ? 6.771 -1.911 -24.854 1.00 83.44 160 PRO A C 1
ATOM 1270 O O . PRO A 1 160 ? 6.612 -1.252 -23.840 1.00 83.44 160 PRO A O 1
ATOM 1273 N N . LYS A 1 161 ? 7.745 -2.823 -24.890 1.00 78.62 161 LYS A N 1
ATOM 1274 C CA . LYS A 1 161 ? 8.506 -3.197 -23.676 1.00 78.62 161 LYS A CA 1
ATOM 1275 C C . LYS A 1 161 ? 9.225 -2.029 -22.972 1.00 78.62 161 LYS A C 1
ATOM 1277 O O . LYS A 1 161 ? 9.502 -2.105 -21.777 1.00 78.62 161 LYS A O 1
ATOM 1282 N N . CYS A 1 162 ? 9.547 -0.982 -23.730 1.00 85.31 162 CYS A N 1
ATOM 1283 C CA . CYS A 1 162 ? 10.232 0.226 -23.278 1.00 85.31 162 CYS A CA 1
ATOM 1284 C C . CYS A 1 162 ? 9.296 1.447 -23.156 1.00 85.31 162 CYS A C 1
ATOM 1286 O O . CYS A 1 162 ? 9.802 2.563 -23.021 1.00 85.31 162 CYS A O 1
ATOM 1288 N N . SER A 1 163 ? 7.969 1.283 -23.269 1.00 83.81 163 SER A N 1
ATOM 1289 C CA . SER A 1 163 ? 7.017 2.361 -22.965 1.00 83.81 163 SER A CA 1
ATOM 1290 C C . SER A 1 163 ? 6.874 2.546 -21.463 1.00 83.81 163 SER A C 1
ATOM 1292 O O . SER A 1 163 ? 7.167 1.640 -20.686 1.00 83.81 163 SER A O 1
ATOM 1294 N N . GLU A 1 164 ? 6.429 3.730 -21.051 1.00 77.81 164 GLU A N 1
ATOM 1295 C CA . GLU A 1 164 ? 6.053 3.968 -19.656 1.00 77.81 164 GLU A CA 1
ATOM 1296 C C . GLU A 1 164 ? 4.719 3.318 -19.293 1.00 77.81 164 GLU A C 1
ATOM 1298 O O . GLU A 1 164 ? 4.463 3.130 -18.111 1.00 77.81 164 GLU A O 1
ATOM 1303 N N . GLU A 1 165 ? 3.904 2.964 -20.286 1.00 63.81 165 GLU A N 1
ATOM 1304 C CA . GLU A 1 165 ? 2.656 2.201 -20.154 1.00 63.81 165 GLU A CA 1
ATOM 1305 C C . GLU A 1 165 ? 2.893 0.695 -20.271 1.00 63.81 165 GLU A C 1
ATOM 1307 O O . GLU A 1 165 ? 3.811 0.317 -21.041 1.00 63.81 165 GLU A O 1
#

Foldseek 3Di:
DPLDWAFFKKWKWAPQPPDPPDLAIDTDIDGDGTLDDPPVPPPDDDPCDPPPPPPQEAEAEAQLWAAPVRLCVLLVVLVVVVVVLRVCCVVVVDVVSVVSRNRHMYIYGSHPQVQLSVQCVDPVQNRQTFHQAAQDPVDSSQAHDRSVQPDPPPRPVPDDSSDSD

Radius of gyration: 18.43 Å; chains: 1; bounding box: 43×37×54 Å

Sequence (165 aa):
ESLEHRKIFAYVLTKKDTPAGLVKPRLMVTSLMHSREPEQLRLGGAQWIFYAANLTVIKMCSGLEVIQSLAAGGLAVSLYAIGRLCEDYKKGTDPRTVYLLDTREIWIVPIVNPDGYKVVEDPAMRDVRKNRRDTCPMNPVRSGVDLNRNFGYKWSGQYPKCSEE

InterPro domains:
  IPR000834 Peptidase M14, carboxypeptidase A [PF00246] (74-161)
  IPR000834 Peptidase M14, carboxypeptidase A [PS52035] (1-165)

Organism: Perkinsus olseni (NCBI:txid32597)

Secondary structure (DSSP, 8-state):
-----PEEEEEEEESTTPPTT--S-EEEEEEEEESS--GGG-SS----------TTEEEEE--SS--HHHHHHHHHHHHHHHHHHHHHHHHT--HHHHHHHHH-EEEEES-S-HHHHHHTTSGGGTT--S------TT-GGG-S--TTS-SSSS------TTS--

pLDDT: mean 76.32, std 15.9, range [31.05, 92.31]